Protein AF-A0A928KRE9-F1 (afdb_monomer_lite)

Radius of gyration: 16.37 Å; chains: 1; bounding box: 35×21×45 Å

InterPro domains:
  IPR025378 Domain of unknown function DUF4368 [PF14287] (1-46)

Foldseek 3Di:
DPPPPPPPPDDDPVNQVVFFPDKDWDDWPDPDDPPTDTDIDTDGDDDPPDD

pLDDT: mean 76.17, std 13.78, range [48.66, 95.44]

Sequence (51 aa):
MVEKYTDIKELIPEILREFIERIEIYERSVYRGKDATQQIDIYYNFFALMP

Organism: NCBI:txid1549

Structure (mmCIF, N/CA/C/O backbone):
data_AF-A0A928KRE9-F1
#
_entry.id   AF-A0A928KRE9-F1
#
loop_
_atom_site.group_PDB
_atom_site.id
_atom_site.type_symbol
_atom_site.label_atom_id
_atom_site.label_alt_id
_atom_site.label_comp_id
_atom_site.label_asym_id
_atom_site.label_entity_id
_atom_site.label_seq_id
_atom_site.pdbx_PDB_ins_code
_atom_site.Cartn_x
_atom_site.Cartn_y
_atom_site.Cartn_z
_atom_site.occupancy
_atom_site.B_iso_or_equiv
_atom_site.auth_seq_id
_atom_site.auth_comp_id
_atom_site.auth_asym_id
_atom_site.auth_atom_id
_atom_site.pdbx_PDB_model_num
ATOM 1 N N . MET A 1 1 ? -7.078 -6.096 24.938 1.00 48.66 1 MET A N 1
ATOM 2 C CA . MET A 1 1 ? -6.072 -5.231 24.285 1.00 48.66 1 MET A CA 1
ATOM 3 C C . MET A 1 1 ? -6.641 -4.775 22.942 1.00 48.66 1 MET A C 1
ATOM 5 O O . MET A 1 1 ? -6.284 -5.331 21.921 1.00 48.66 1 MET A O 1
ATOM 9 N N . VAL A 1 2 ? -7.616 -3.857 22.959 1.00 53.12 2 VAL A N 1
ATOM 10 C CA . VAL A 1 2 ? -8.333 -3.371 21.750 1.00 53.12 2 VAL A CA 1
ATOM 11 C C . VAL A 1 2 ? -8.363 -1.829 21.692 1.00 53.12 2 VAL A C 1
ATOM 13 O O . VAL A 1 2 ? -8.698 -1.244 20.675 1.00 53.12 2 VAL A O 1
ATOM 16 N N . GLU A 1 3 ? -7.924 -1.137 22.745 1.00 58.28 3 GLU A N 1
ATOM 17 C CA . GLU A 1 3 ? -8.153 0.309 22.908 1.00 58.28 3 GLU A CA 1
ATOM 18 C C . GLU A 1 3 ? -7.142 1.223 22.193 1.00 58.28 3 GLU A C 1
ATOM 20 O O . GLU A 1 3 ? -7.284 2.439 22.234 1.00 58.28 3 GLU A O 1
ATOM 25 N N . LYS A 1 4 ? -6.100 0.687 21.541 1.00 58.38 4 LYS A N 1
ATOM 26 C CA . LYS A 1 4 ? -5.029 1.531 20.972 1.00 58.38 4 LYS A CA 1
ATOM 27 C C . LYS A 1 4 ? -5.371 2.200 19.636 1.00 58.38 4 LYS A C 1
ATOM 29 O O . LYS A 1 4 ? -4.632 3.085 19.219 1.00 58.38 4 LYS A O 1
ATOM 34 N N . TYR A 1 5 ? -6.459 1.799 18.980 1.00 55.41 5 TYR A N 1
ATOM 35 C CA . TYR A 1 5 ? -6.735 2.174 17.587 1.00 55.41 5 TYR A CA 1
ATOM 36 C C . TYR A 1 5 ? -8.175 2.660 17.347 1.00 55.41 5 TYR A C 1
ATOM 38 O O . TYR A 1 5 ? -8.597 2.795 16.206 1.00 55.41 5 TYR A O 1
ATOM 46 N N . THR A 1 6 ? -8.948 2.931 18.403 1.00 59.94 6 THR A N 1
ATOM 47 C CA . THR A 1 6 ? -10.361 3.342 18.292 1.00 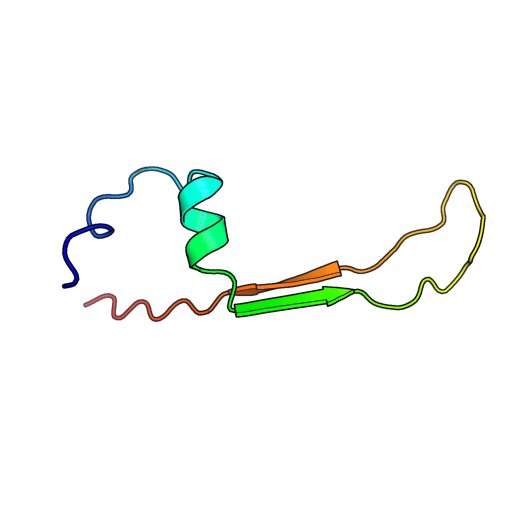59.94 6 THR A CA 1
ATOM 48 C C . THR A 1 6 ? -10.573 4.836 18.026 1.00 59.94 6 THR A C 1
ATOM 50 O O . THR A 1 6 ? -11.682 5.214 17.669 1.00 59.94 6 THR A O 1
ATOM 53 N N . ASP A 1 7 ? -9.544 5.682 18.164 1.00 62.72 7 ASP A N 1
ATOM 54 C CA . ASP A 1 7 ? -9.636 7.145 17.965 1.00 62.72 7 ASP A CA 1
ATOM 55 C C . ASP A 1 7 ? -8.617 7.652 16.920 1.00 62.72 7 ASP A C 1
ATOM 57 O O . ASP A 1 7 ? -7.905 8.642 17.101 1.00 62.72 7 ASP A O 1
ATOM 61 N N . ILE A 1 8 ? -8.487 6.908 15.817 1.00 63.03 8 ILE A N 1
ATOM 62 C CA . ILE A 1 8 ? -7.630 7.281 14.687 1.00 63.03 8 ILE A CA 1
ATOM 63 C C . ILE A 1 8 ? -8.416 8.231 13.781 1.00 63.03 8 ILE A C 1
ATOM 65 O O . ILE A 1 8 ? -9.290 7.804 13.031 1.00 63.03 8 ILE A O 1
ATOM 69 N N . LYS A 1 9 ? -8.098 9.528 13.842 1.00 64.50 9 LYS A N 1
ATOM 70 C CA . LYS A 1 9 ? -8.733 10.562 13.000 1.00 64.50 9 LYS A CA 1
ATOM 71 C C . LYS A 1 9 ? -8.184 10.612 11.572 1.00 64.50 9 LYS A C 1
ATOM 73 O O . LYS A 1 9 ? -8.901 11.015 10.664 1.00 64.50 9 LYS A O 1
ATOM 78 N N . GLU A 1 10 ? -6.941 10.175 11.378 1.00 63.22 10 GLU A N 1
ATOM 79 C CA . GLU A 1 10 ? -6.283 10.042 10.076 1.00 63.22 10 GLU A CA 1
ATOM 80 C C . GLU A 1 10 ? -5.452 8.760 10.038 1.00 63.22 10 GLU A C 1
ATOM 82 O O . GLU A 1 10 ? -4.731 8.445 10.989 1.00 63.22 10 GLU A O 1
ATOM 87 N N . LEU A 1 11 ? -5.522 8.027 8.924 1.00 64.88 11 LEU A N 1
ATOM 88 C CA . LEU A 1 11 ? -4.645 6.884 8.691 1.00 64.88 11 LEU A CA 1
ATOM 89 C C . LEU A 1 11 ? -3.219 7.372 8.428 1.00 64.88 11 LEU A C 1
ATOM 91 O O . LEU A 1 11 ? -2.844 7.680 7.297 1.00 64.88 11 LEU A O 1
ATOM 95 N N . ILE A 1 12 ? -2.418 7.416 9.490 1.00 77.62 12 ILE A N 1
ATOM 96 C CA . ILE A 1 12 ? -0.982 7.653 9.372 1.00 77.62 12 ILE A CA 1
ATOM 97 C C . ILE A 1 12 ? -0.274 6.399 8.824 1.00 77.62 12 ILE A C 1
ATOM 99 O O . ILE A 1 12 ? -0.716 5.272 9.086 1.00 77.62 12 ILE A O 1
ATOM 103 N N . PRO A 1 13 ? 0.831 6.559 8.071 1.00 78.06 13 PRO A N 1
ATOM 104 C CA . PRO A 1 13 ? 1.549 5.447 7.445 1.00 78.06 13 PRO A CA 1
ATOM 105 C C . PRO A 1 13 ? 1.947 4.333 8.420 1.00 78.06 13 PRO A C 1
ATOM 107 O O . PRO A 1 13 ? 1.986 3.165 8.042 1.00 78.06 13 PRO A O 1
ATOM 110 N N . GLU A 1 14 ? 2.240 4.682 9.671 1.00 80.00 14 GLU A N 1
ATOM 111 C CA . GLU A 1 14 ? 2.579 3.754 10.753 1.00 80.00 14 GLU A CA 1
ATOM 112 C C . GLU A 1 14 ? 1.434 2.793 11.038 1.00 80.00 14 GLU A C 1
ATOM 114 O O . GLU A 1 14 ? 1.641 1.590 11.113 1.00 80.00 14 GLU A O 1
ATOM 119 N N . ILE A 1 15 ? 0.224 3.327 11.140 1.00 76.38 15 ILE A N 1
ATOM 120 C CA . ILE A 1 15 ? -0.985 2.566 11.430 1.00 76.38 15 ILE A CA 1
ATOM 121 C C . ILE A 1 15 ? -1.362 1.693 10.235 1.00 76.38 15 ILE A C 1
ATOM 123 O O . ILE A 1 15 ? -1.695 0.526 10.404 1.00 76.38 15 ILE A O 1
ATOM 127 N N . LEU A 1 16 ? -1.255 2.235 9.020 1.00 77.69 16 LEU A N 1
ATOM 128 C CA . LEU A 1 16 ? -1.496 1.482 7.790 1.00 77.69 16 LEU A CA 1
ATOM 129 C C . LEU A 1 16 ? -0.632 0.224 7.709 1.00 77.69 16 LEU A C 1
ATOM 131 O O . LEU A 1 16 ? -1.141 -0.818 7.310 1.00 77.69 16 LEU A O 1
ATOM 135 N N . ARG A 1 17 ? 0.647 0.312 8.103 1.00 81.62 17 ARG A N 1
ATOM 136 C CA . ARG A 1 17 ? 1.579 -0.825 8.079 1.00 81.62 17 ARG A CA 1
ATOM 137 C C . ARG A 1 17 ? 1.146 -1.964 8.995 1.00 81.62 17 ARG A C 1
ATOM 139 O O . ARG A 1 17 ? 1.256 -3.114 8.589 1.00 81.62 17 ARG A O 1
ATOM 146 N N . GLU A 1 18 ? 0.613 -1.650 10.172 1.00 81.69 18 GLU A N 1
ATOM 147 C CA . GLU A 1 18 ? 0.125 -2.659 11.124 1.00 81.69 18 GLU A CA 1
ATOM 148 C C . GLU A 1 18 ? -1.098 -3.434 10.601 1.00 81.69 18 GLU A C 1
ATOM 150 O O . GLU A 1 18 ? -1.379 -4.533 11.071 1.00 81.69 18 GLU A O 1
ATOM 155 N N . PHE A 1 19 ? -1.820 -2.890 9.616 1.00 80.12 19 PHE A N 1
ATOM 156 C CA . PHE A 1 19 ? -3.015 -3.511 9.036 1.00 80.12 19 PHE A CA 1
ATOM 157 C C . PHE A 1 19 ? -2.775 -4.231 7.705 1.00 80.12 19 PHE A C 1
ATOM 159 O O . PHE A 1 19 ? -3.722 -4.774 7.128 1.00 80.12 19 PHE A O 1
ATOM 166 N N . ILE A 1 20 ? -1.539 -4.248 7.200 1.00 86.75 20 ILE A N 1
ATOM 167 C CA . ILE A 1 20 ? -1.200 -4.985 5.980 1.00 86.75 20 ILE A CA 1
ATOM 168 C C . ILE A 1 20 ? -1.127 -6.474 6.316 1.00 86.75 20 ILE A C 1
ATOM 170 O O . ILE A 1 20 ? -0.294 -6.912 7.103 1.00 86.75 20 ILE A O 1
ATOM 174 N N . GLU A 1 21 ? -1.986 -7.262 5.682 1.00 88.25 21 GLU A N 1
ATOM 175 C CA . GLU A 1 21 ? -1.949 -8.720 5.748 1.00 88.25 21 GLU A CA 1
ATOM 176 C C . GLU A 1 21 ? -0.796 -9.278 4.917 1.00 88.25 21 GLU A C 1
ATOM 178 O O . GLU A 1 21 ? -0.018 -10.113 5.379 1.00 88.25 21 GLU A O 1
ATOM 183 N N . ARG A 1 22 ? -0.699 -8.822 3.666 1.00 90.88 22 ARG A N 1
ATOM 184 C CA . ARG A 1 22 ? 0.341 -9.229 2.724 1.00 90.88 22 ARG A CA 1
ATOM 185 C C . ARG A 1 22 ? 0.479 -8.222 1.591 1.00 90.88 22 ARG A C 1
ATOM 187 O O . ARG A 1 22 ? -0.440 -7.458 1.297 1.00 90.88 22 ARG A O 1
ATOM 194 N N . ILE A 1 23 ? 1.629 -8.270 0.931 1.00 92.31 23 ILE A N 1
ATOM 195 C CA . ILE A 1 23 ? 1.925 -7.495 -0.274 1.00 92.31 23 ILE A CA 1
ATOM 196 C C . ILE A 1 23 ? 2.263 -8.488 -1.377 1.00 92.31 23 ILE A C 1
ATOM 198 O O . ILE A 1 23 ? 3.178 -9.297 -1.223 1.00 92.31 23 ILE A O 1
ATOM 202 N N . GLU A 1 24 ? 1.534 -8.419 -2.482 1.00 95.44 24 GLU A N 1
ATOM 203 C CA . GLU A 1 24 ? 1.802 -9.214 -3.672 1.00 95.44 24 GLU A CA 1
ATOM 204 C C . GLU A 1 24 ? 2.476 -8.348 -4.725 1.00 95.44 24 GLU A C 1
ATOM 206 O O . GLU A 1 24 ? 1.991 -7.283 -5.105 1.00 95.44 24 GLU A O 1
ATOM 211 N N . ILE A 1 25 ? 3.634 -8.814 -5.180 1.00 93.44 25 ILE A N 1
ATOM 212 C CA . ILE A 1 25 ? 4.424 -8.149 -6.203 1.00 93.44 25 ILE A CA 1
ATOM 213 C C . ILE A 1 25 ? 4.403 -9.048 -7.425 1.00 93.44 25 ILE A C 1
ATOM 215 O O . ILE A 1 25 ? 4.946 -10.153 -7.400 1.00 93.44 25 ILE A O 1
ATOM 219 N N . TYR A 1 26 ? 3.797 -8.559 -8.497 1.00 93.06 26 TYR A N 1
ATOM 220 C CA . TYR A 1 26 ? 3.706 -9.315 -9.734 1.00 93.06 26 TYR A CA 1
ATOM 221 C C . TYR A 1 26 ? 4.959 -9.105 -10.572 1.00 93.06 26 TYR A C 1
ATOM 223 O O . TYR A 1 26 ? 5.610 -8.048 -10.535 1.00 93.06 26 TYR A O 1
ATOM 231 N N . GLU A 1 27 ? 5.294 -10.133 -11.347 1.00 88.94 27 GLU A N 1
ATOM 232 C CA . GLU A 1 27 ? 6.358 -10.030 -12.328 1.00 88.94 27 GLU A CA 1
ATOM 233 C C . GLU A 1 27 ? 6.001 -8.966 -13.366 1.00 88.94 27 GLU A C 1
ATOM 235 O O . GLU A 1 27 ? 4.858 -8.814 -13.806 1.00 88.94 27 GLU A O 1
ATOM 240 N N . ARG A 1 28 ? 7.008 -8.184 -13.739 1.00 84.06 28 ARG A N 1
ATOM 241 C CA . ARG A 1 28 ? 6.834 -7.133 -14.724 1.00 84.06 28 ARG A CA 1
ATOM 242 C C . ARG A 1 28 ? 6.707 -7.769 -16.104 1.00 84.06 28 ARG A C 1
ATOM 244 O O . ARG A 1 28 ? 7.592 -8.506 -16.522 1.00 84.06 28 ARG A O 1
ATOM 251 N N . SER A 1 29 ? 5.670 -7.402 -16.852 1.00 78.56 29 SER A N 1
ATOM 252 C CA . SER A 1 29 ? 5.495 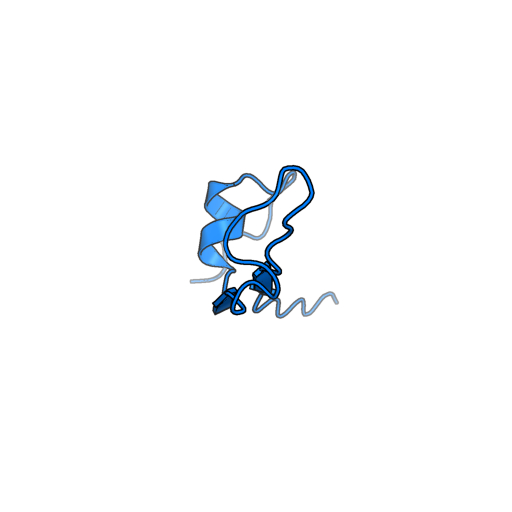-7.868 -18.235 1.00 78.56 29 SER A CA 1
ATOM 253 C C . SER A 1 29 ? 6.613 -7.392 -19.174 1.00 78.56 29 SER A C 1
ATOM 255 O O . SER A 1 29 ? 6.879 -8.022 -20.195 1.00 78.56 29 SER A O 1
ATOM 257 N N . VAL A 1 30 ? 7.301 -6.297 -18.824 1.00 84.12 30 VAL A N 1
ATOM 258 C CA . VAL A 1 30 ? 8.424 -5.734 -19.584 1.00 84.12 30 VAL A CA 1
ATOM 259 C C . VAL A 1 30 ? 9.581 -5.410 -18.641 1.00 84.12 30 VAL A C 1
ATOM 261 O O . VAL A 1 30 ? 9.472 -4.524 -17.802 1.00 84.12 30 VAL A O 1
ATOM 264 N N . TYR A 1 31 ? 10.725 -6.080 -18.794 1.00 72.00 31 TYR A N 1
ATOM 265 C CA . TYR A 1 31 ? 11.876 -5.916 -17.892 1.00 72.00 31 TYR A CA 1
ATOM 266 C C . TYR A 1 31 ? 12.456 -4.486 -17.897 1.00 72.00 31 TYR A C 1
ATOM 268 O O . TYR A 1 31 ? 12.822 -3.951 -16.847 1.00 72.00 31 TYR A O 1
ATOM 276 N N . ARG A 1 32 ? 12.511 -3.832 -19.068 1.00 74.75 32 ARG A N 1
ATOM 277 C CA . ARG A 1 32 ? 13.041 -2.469 -19.248 1.00 74.75 32 ARG A CA 1
ATOM 278 C C . ARG A 1 32 ? 12.259 -1.708 -20.314 1.00 74.75 32 ARG A C 1
ATOM 280 O O . ARG A 1 32 ? 12.132 -2.167 -21.441 1.00 74.75 32 ARG A O 1
ATOM 287 N N . GLY A 1 33 ? 11.787 -0.523 -19.951 1.00 79.88 33 GLY A N 1
ATOM 288 C CA . GLY A 1 33 ? 11.079 0.407 -20.823 1.00 79.88 33 GLY A CA 1
ATOM 289 C C . GLY A 1 33 ? 10.692 1.643 -20.021 1.00 79.88 33 GLY A C 1
ATOM 290 O O . GLY A 1 33 ? 10.483 1.544 -18.813 1.00 79.88 33 GLY A O 1
ATOM 291 N N . LYS A 1 34 ? 10.629 2.807 -20.672 1.00 82.25 34 LYS A N 1
ATOM 292 C CA . LYS A 1 34 ? 10.243 4.063 -20.009 1.00 82.25 34 LYS A CA 1
ATOM 293 C C . LYS A 1 34 ? 8.835 3.976 -19.401 1.00 82.25 34 LYS A C 1
ATOM 295 O O . LYS A 1 34 ? 8.600 4.541 -18.342 1.00 82.25 34 LYS A O 1
ATOM 300 N N . ASP A 1 35 ? 7.968 3.194 -20.039 1.00 85.50 35 ASP A N 1
ATOM 301 C CA . ASP A 1 35 ? 6.568 2.996 -19.655 1.00 85.50 35 ASP A CA 1
ATOM 302 C C . ASP A 1 35 ? 6.338 1.648 -18.951 1.00 85.50 35 ASP A C 1
ATOM 304 O O . ASP A 1 35 ? 5.213 1.166 -18.854 1.00 85.50 35 ASP A O 1
ATOM 308 N N . ALA A 1 36 ? 7.406 0.987 -18.495 1.00 85.38 36 ALA A N 1
ATOM 309 C CA . ALA A 1 36 ? 7.287 -0.323 -17.874 1.00 85.38 36 ALA A CA 1
ATOM 310 C C . ALA A 1 36 ? 6.667 -0.200 -16.470 1.00 85.38 36 ALA A C 1
ATOM 312 O O . ALA A 1 36 ? 7.291 0.319 -15.543 1.00 85.38 36 ALA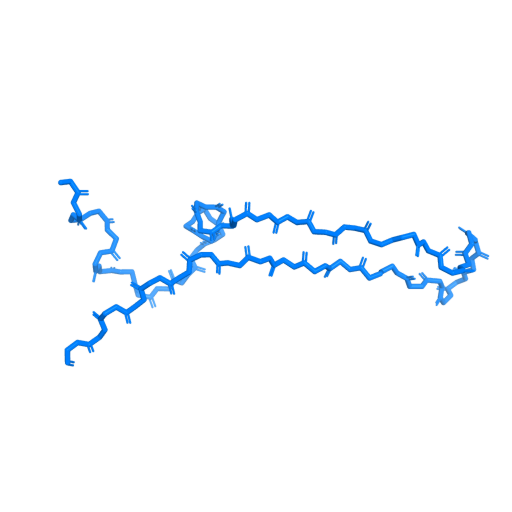 A O 1
ATOM 313 N N . THR A 1 37 ? 5.444 -0.703 -16.306 1.00 88.75 37 THR A N 1
ATOM 314 C CA . THR A 1 37 ? 4.692 -0.675 -15.043 1.00 88.75 37 THR A CA 1
ATOM 315 C C . THR A 1 37 ? 4.836 -1.984 -14.279 1.00 88.75 37 THR A C 1
ATOM 317 O O . THR A 1 37 ? 4.866 -3.053 -14.884 1.00 88.75 37 THR A O 1
ATOM 320 N N . GLN A 1 38 ? 4.881 -1.917 -12.950 1.00 90.19 38 GLN A N 1
ATOM 321 C CA . GLN A 1 38 ? 4.818 -3.090 -12.079 1.00 90.19 38 GLN A CA 1
ATOM 322 C C . GLN A 1 38 ? 3.524 -3.048 -11.276 1.00 90.19 38 GLN A C 1
ATOM 324 O O . GLN A 1 38 ? 3.210 -2.016 -10.687 1.00 90.19 38 GLN A O 1
ATOM 329 N N . GLN A 1 39 ? 2.793 -4.159 -11.262 1.00 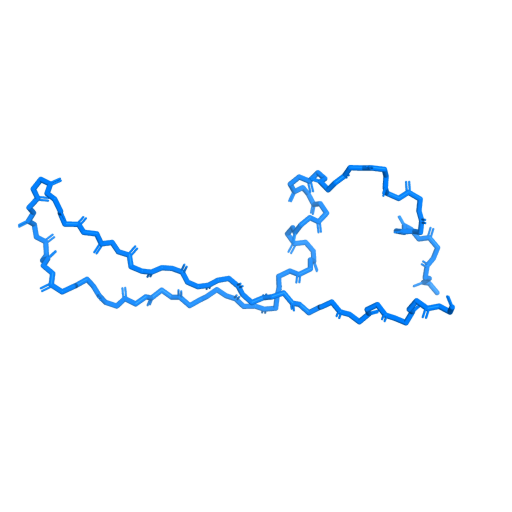92.44 39 GLN A N 1
ATOM 330 C CA . GLN A 1 39 ? 1.619 -4.299 -10.414 1.00 92.44 39 GLN A CA 1
ATOM 331 C C . GLN A 1 39 ? 2.058 -4.701 -9.004 1.00 92.44 39 GLN A C 1
ATOM 333 O O . GLN A 1 39 ? 2.887 -5.600 -8.829 1.00 92.44 39 GLN A O 1
ATOM 338 N N . ILE A 1 40 ? 1.510 -3.999 -8.017 1.00 93.12 40 ILE A N 1
ATOM 339 C CA . ILE A 1 40 ? 1.700 -4.264 -6.595 1.00 93.12 40 ILE A CA 1
ATOM 340 C C . ILE A 1 40 ? 0.315 -4.201 -5.964 1.00 93.12 40 ILE A C 1
ATOM 342 O O . ILE A 1 40 ? -0.318 -3.146 -5.998 1.00 93.12 40 ILE A O 1
ATOM 346 N N . ASP A 1 41 ? -0.116 -5.307 -5.369 1.00 92.56 41 ASP A N 1
ATOM 347 C CA . ASP A 1 41 ? -1.385 -5.384 -4.655 1.00 92.56 41 ASP A CA 1
ATOM 348 C C . ASP A 1 41 ? -1.098 -5.451 -3.152 1.00 92.56 41 ASP A C 1
ATOM 350 O O . ASP A 1 41 ? -0.268 -6.236 -2.688 1.00 92.56 41 ASP A O 1
ATOM 354 N N . ILE A 1 42 ? -1.772 -4.604 -2.376 1.00 89.81 42 ILE A N 1
ATOM 355 C CA . ILE A 1 42 ? -1.632 -4.548 -0.918 1.00 89.81 42 ILE A CA 1
ATOM 356 C C . ILE A 1 42 ? -2.949 -5.016 -0.311 1.00 89.81 42 ILE A C 1
ATOM 358 O O . ILE A 1 42 ? -3.992 -4.395 -0.518 1.00 89.81 42 ILE A O 1
ATOM 362 N N . TYR A 1 43 ? -2.891 -6.112 0.439 1.00 89.38 43 TYR A N 1
ATOM 363 C CA . TYR A 1 43 ? -4.041 -6.693 1.118 1.00 89.38 43 TYR A CA 1
ATOM 364 C C . TYR A 1 43 ? -4.079 -6.191 2.556 1.00 89.38 43 TYR A C 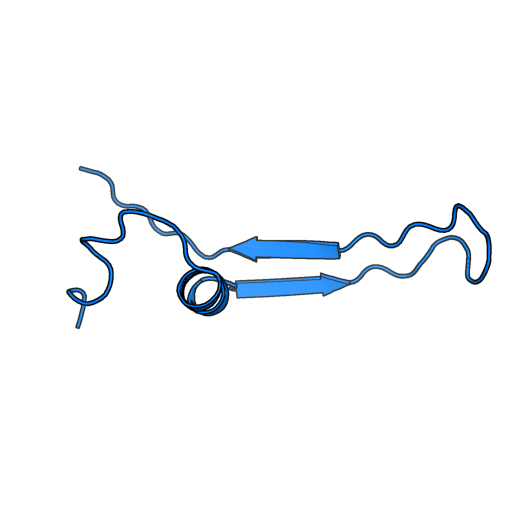1
ATOM 366 O O . TYR A 1 43 ? -3.094 -6.313 3.287 1.00 89.38 43 TYR A O 1
ATOM 374 N N . TYR A 1 44 ? -5.219 -5.634 2.958 1.00 85.88 44 TYR A N 1
ATOM 375 C CA . TYR A 1 44 ? -5.451 -5.14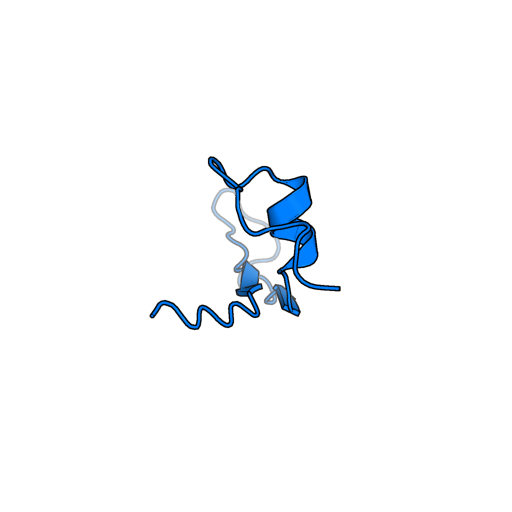9 4.314 1.00 85.88 44 TYR A CA 1
ATOM 376 C C . TYR A 1 44 ? -6.421 -6.073 5.046 1.00 85.88 44 TYR A C 1
ATOM 378 O O . TYR A 1 44 ? -7.509 -6.353 4.544 1.00 85.88 44 TYR A O 1
ATOM 386 N N . ASN A 1 45 ? -6.064 -6.480 6.263 1.00 77.69 45 ASN A N 1
ATOM 387 C CA . ASN A 1 45 ? -6.950 -7.226 7.154 1.00 77.69 45 ASN A CA 1
ATOM 388 C C . ASN A 1 45 ? -7.757 -6.238 8.005 1.00 77.69 45 ASN A C 1
ATOM 390 O O . ASN A 1 45 ? -7.397 -5.933 9.143 1.00 77.69 45 ASN A O 1
ATOM 394 N N . PHE A 1 46 ? -8.838 -5.691 7.447 1.00 69.25 46 PHE A N 1
ATOM 395 C CA . PHE A 1 46 ? -9.714 -4.768 8.170 1.00 69.25 46 PHE A CA 1
ATOM 396 C C . PHE A 1 46 ? -11.023 -5.451 8.580 1.00 69.25 46 PHE A C 1
ATOM 398 O O . PHE A 1 46 ? -11.941 -5.605 7.778 1.00 69.25 46 PHE A O 1
ATOM 405 N N . PHE A 1 47 ? -11.135 -5.826 9.856 1.00 60.19 47 PHE A N 1
ATOM 406 C CA . PHE A 1 47 ? -12.402 -6.234 10.466 1.00 60.19 47 PHE A CA 1
ATOM 407 C C . PHE A 1 47 ? -13.069 -5.013 11.110 1.00 60.19 47 PHE A C 1
ATOM 409 O O . PHE A 1 47 ? -13.021 -4.841 12.326 1.00 60.19 47 PHE A O 1
ATOM 416 N N . ALA A 1 48 ? -13.693 -4.141 10.315 1.00 53.81 48 ALA A N 1
ATOM 417 C CA . ALA A 1 48 ? -14.640 -3.186 10.889 1.00 53.81 48 ALA A CA 1
ATOM 418 C C . ALA A 1 48 ? -15.938 -3.912 11.245 1.00 53.81 48 ALA A C 1
ATOM 420 O O . ALA A 1 48 ? -16.841 -4.044 10.424 1.00 53.81 48 ALA A O 1
ATOM 421 N N . LEU A 1 49 ? -16.057 -4.339 12.498 1.00 53.31 49 LEU A N 1
ATOM 422 C CA . LEU A 1 49 ? -17.362 -4.383 13.149 1.00 53.31 49 LEU A CA 1
ATOM 423 C C . LEU A 1 49 ? -17.738 -2.933 13.465 1.00 53.31 49 LEU A C 1
ATOM 425 O O . LEU A 1 49 ? -17.394 -2.413 14.523 1.00 53.31 49 LEU A O 1
ATOM 429 N N . MET A 1 50 ? -18.368 -2.263 12.502 1.00 53.06 50 MET A N 1
ATOM 430 C CA . MET A 1 50 ? -19.038 -0.989 12.752 1.00 53.06 50 MET A CA 1
ATOM 431 C C . MET A 1 50 ? -20.456 -1.321 13.265 1.00 53.06 50 MET A C 1
ATOM 433 O O . MET A 1 50 ? -21.193 -1.973 12.522 1.00 53.06 50 MET A O 1
ATOM 437 N N . PRO A 1 51 ? -20.810 -0.999 14.526 1.00 54.53 51 PRO A N 1
ATOM 438 C CA . PRO A 1 51 ? -22.179 -1.121 15.030 1.00 54.53 51 PRO A CA 1
ATOM 439 C C . PRO A 1 51 ? -23.132 -0.096 14.402 1.00 54.53 51 PRO A C 1
ATOM 441 O O . PRO A 1 51 ? -22.650 0.968 13.948 1.00 54.53 51 PRO A O 1
#

Secondary structure (DSSP, 8-state):
--TTSTT-SS--HHHHHHTEEEEEEPPPS-SS-TT----EEEEE-------